Protein AF-A0A963YX54-F1 (afdb_monomer_lite)

pLDDT: mean 78.46, std 19.0, range [38.44, 97.06]

Foldseek 3Di:
DPVVVVVVVVVVVVVVVVVVVVVVVVVVVVVVVVVVVVVVCCVVVVLVLLVVLLPDVVSVVVVVVVLVPPPDPVVCVVVPPDHSVVCVVVCRPVNVVVVVVVVVVVVVVPPPPCDDDDDDDDDDDDDDDDD

Secondary structure (DSSP, 8-state):
-HHHHHHHHHHHHHHHHHHHHHHHHHHHHHHHHHHHHHHHHHHHHHHHHHHHHHH-HHHHHHHHHHHTT---HHHHGGGTT--HHHHHHTT-TTHHHHHHHHHHHHHHTTSSS------------------

Organism: NCBI:txid2802396

Radius of gyration: 35.11 Å; chains: 1; bounding box: 122×52×68 Å

Sequence (131 aa):
MSKVTAERLAKLQEKADQTIARLQAAKARMAETERKLDTRRKIIAGGLLFDAAAKDKQWAHHLAVLLTRIDRPNDKEPFKDWTIDKYKAEGGKLGDRRKAKLAAADDDAAEDEQDGLTPEEDGPTAVSAAD

Structure (mmCIF, N/CA/C/O backbone):
data_AF-A0A963YX54-F1
#
_entry.id   AF-A0A963YX54-F1
#
loop_
_atom_site.group_PDB
_atom_site.id
_atom_site.type_symbol
_atom_site.label_atom_id
_atom_site.label_alt_id
_atom_site.label_comp_id
_atom_site.label_asym_id
_atom_site.label_ent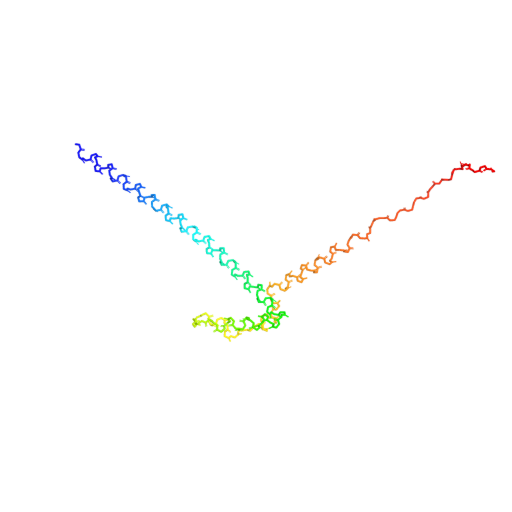ity_id
_atom_site.label_seq_id
_atom_site.pdbx_PDB_ins_code
_atom_site.Cartn_x
_atom_site.Cartn_y
_atom_site.Cartn_z
_atom_site.occupancy
_atom_site.B_iso_or_equiv
_atom_site.auth_seq_id
_atom_site.auth_comp_id
_atom_site.auth_asym_id
_atom_site.auth_atom_id
_atom_site.pdbx_PDB_model_num
ATOM 1 N N . MET A 1 1 ? -40.403 -0.159 46.053 1.00 54.41 1 MET A N 1
ATOM 2 C CA . MET A 1 1 ? -38.987 -0.577 45.918 1.00 54.41 1 MET A CA 1
ATOM 3 C C . MET A 1 1 ? -38.590 -1.021 44.498 1.00 54.41 1 MET A C 1
ATOM 5 O O . MET A 1 1 ? -37.411 -0.955 44.194 1.00 54.41 1 MET A O 1
ATOM 9 N N . SER A 1 2 ? -39.514 -1.414 43.605 1.00 61.91 2 SER A N 1
ATOM 10 C CA . SER A 1 2 ? -39.196 -2.013 42.287 1.00 61.91 2 SER A CA 1
ATOM 11 C C . SER A 1 2 ? -38.905 -1.045 41.121 1.00 61.91 2 SER A C 1
ATOM 13 O O . SER A 1 2 ? -38.263 -1.438 40.153 1.00 61.91 2 SER A O 1
ATOM 15 N N . LYS A 1 3 ? -39.356 0.217 41.174 1.00 63.84 3 LYS A N 1
ATOM 16 C CA . LYS A 1 3 ? -39.087 1.203 40.100 1.00 63.84 3 LYS A CA 1
ATOM 17 C C . LYS A 1 3 ? -37.647 1.730 40.135 1.00 63.84 3 LYS A C 1
ATOM 19 O O . LYS A 1 3 ? -36.999 1.845 39.104 1.00 63.84 3 LYS A O 1
ATOM 24 N N . VAL A 1 4 ? -37.114 1.941 41.340 1.00 69.31 4 VAL A N 1
ATOM 25 C CA . VAL A 1 4 ? -35.741 2.427 41.569 1.00 69.31 4 VAL A CA 1
ATOM 26 C C . VAL A 1 4 ? -34.693 1.415 41.086 1.00 69.31 4 VAL A C 1
ATOM 28 O O . VAL A 1 4 ? -33.635 1.800 40.593 1.00 69.31 4 VAL A O 1
ATOM 31 N N . THR A 1 5 ? -34.983 0.114 41.178 1.00 76.31 5 THR A N 1
ATOM 32 C CA . THR A 1 5 ? -34.109 -0.946 40.654 1.00 76.31 5 THR A CA 1
ATOM 33 C C . THR A 1 5 ? -34.128 -1.009 39.125 1.00 76.31 5 THR A C 1
ATOM 35 O O . THR A 1 5 ? -33.069 -1.181 38.526 1.00 76.31 5 THR A O 1
ATOM 38 N N . ALA A 1 6 ? -35.285 -0.797 38.488 1.00 82.44 6 ALA A N 1
ATOM 39 C CA . ALA A 1 6 ? -35.409 -0.759 37.028 1.00 82.44 6 ALA A CA 1
ATOM 40 C C . ALA A 1 6 ? -34.698 0.458 36.407 1.00 82.44 6 ALA A C 1
ATOM 42 O O . ALA A 1 6 ? -33.935 0.311 35.455 1.00 82.44 6 ALA A O 1
ATOM 43 N N . GLU A 1 7 ? -34.860 1.649 36.989 1.00 84.12 7 GLU A N 1
ATOM 44 C CA . GLU A 1 7 ? -34.160 2.860 36.532 1.00 84.12 7 GLU A CA 1
ATOM 45 C C . GLU A 1 7 ? -32.637 2.749 36.686 1.00 84.12 7 GLU A C 1
ATOM 47 O O . GLU A 1 7 ? -31.874 3.225 35.843 1.00 84.12 7 GLU A O 1
ATOM 52 N N . ARG A 1 8 ? -32.170 2.099 37.759 1.00 84.94 8 ARG A N 1
ATOM 53 C CA . ARG A 1 8 ? -30.740 1.852 37.971 1.00 84.94 8 ARG A CA 1
ATOM 54 C C . ARG A 1 8 ? -30.181 0.857 36.956 1.00 84.94 8 ARG A C 1
ATOM 56 O O . ARG A 1 8 ? -29.060 1.057 36.496 1.00 84.94 8 ARG A O 1
ATOM 63 N N . LEU A 1 9 ? -30.957 -0.163 36.584 1.00 85.31 9 LEU A N 1
ATOM 64 C CA . LEU A 1 9 ? -30.592 -1.114 35.534 1.00 85.31 9 LEU A CA 1
ATOM 65 C C . LEU A 1 9 ? -30.475 -0.418 34.170 1.00 85.31 9 LEU A C 1
ATOM 67 O O . LEU A 1 9 ? -29.452 -0.568 33.508 1.00 85.31 9 LEU A O 1
ATOM 71 N N . ALA A 1 10 ? -31.456 0.412 33.805 1.00 87.56 10 ALA A N 1
ATOM 72 C CA . ALA A 1 10 ? -31.443 1.169 32.552 1.00 87.56 10 ALA A CA 1
ATOM 73 C C . ALA A 1 10 ? -30.224 2.105 32.459 1.00 87.56 10 ALA A C 1
ATOM 75 O O . ALA A 1 10 ? -29.519 2.113 31.454 1.00 87.56 10 ALA A O 1
ATOM 76 N N . LYS A 1 11 ? -29.893 2.818 33.546 1.00 89.31 11 LYS A N 1
ATOM 77 C CA . LYS A 1 11 ? -28.682 3.660 33.611 1.00 89.31 11 LYS A CA 1
ATOM 78 C C . LYS A 1 11 ? -27.383 2.859 33.488 1.00 89.31 11 LYS A C 1
ATOM 80 O O . LYS A 1 11 ? -26.385 3.386 33.000 1.00 89.31 11 LYS A O 1
ATOM 85 N N . LEU A 1 12 ? -27.349 1.620 33.981 1.00 89.19 12 LEU A N 1
ATOM 86 C CA . LEU A 1 12 ? -26.183 0.744 33.831 1.00 89.19 12 LEU A CA 1
ATOM 87 C C . LEU A 1 12 ? -26.057 0.219 32.398 1.00 89.19 12 LEU A C 1
ATOM 89 O O . LEU A 1 12 ? -24.946 0.200 31.874 1.00 89.19 12 LEU A O 1
ATOM 93 N N . GLN A 1 13 ? -27.174 -0.141 31.763 1.00 89.69 13 GLN A N 1
ATOM 94 C CA . GLN A 1 13 ? -27.214 -0.542 30.353 1.00 89.69 13 GLN A CA 1
ATOM 95 C C . GLN A 1 13 ? -26.750 0.596 29.443 1.00 89.69 13 GLN A C 1
ATOM 97 O O . GLN A 1 13 ? -25.822 0.408 28.665 1.00 89.69 13 GLN A O 1
ATOM 102 N N . GLU A 1 14 ? -27.272 1.808 29.637 1.00 91.75 14 GLU A N 1
ATOM 103 C CA . GLU A 1 14 ? -26.867 2.977 28.851 1.00 91.75 14 GLU A CA 1
ATOM 104 C C . GLU A 1 14 ? -25.354 3.247 28.959 1.00 91.75 14 GLU A C 1
ATOM 106 O O . GLU A 1 14 ? -24.671 3.497 27.964 1.00 91.75 14 GLU A O 1
ATOM 111 N N . LYS A 1 15 ? -24.786 3.138 30.166 1.00 91.12 15 LYS A N 1
ATOM 112 C CA . LYS A 1 15 ? -23.335 3.279 30.375 1.00 91.12 15 LYS A CA 1
ATOM 113 C C . LYS A 1 15 ? -22.532 2.168 29.697 1.00 91.12 15 LYS A C 1
ATOM 115 O O . LYS A 1 15 ? -21.429 2.436 29.209 1.00 91.12 15 LYS A O 1
ATOM 120 N N . ALA A 1 16 ? -23.049 0.942 29.683 1.00 90.81 16 ALA A N 1
ATOM 121 C CA . ALA A 1 16 ? -22.419 -0.175 28.989 1.00 90.81 16 ALA A CA 1
ATOM 122 C C . ALA A 1 16 ? -22.401 0.074 27.475 1.00 90.81 16 ALA A C 1
ATOM 124 O O . ALA A 1 16 ? -21.329 0.013 26.871 1.00 90.81 16 ALA A O 1
ATOM 125 N N . ASP A 1 17 ? -23.531 0.478 26.896 1.00 93.12 17 ASP A N 1
ATOM 126 C CA . ASP A 1 17 ? -23.660 0.780 25.468 1.00 93.12 17 ASP A CA 1
ATOM 127 C C . ASP A 1 17 ? -22.736 1.929 25.049 1.00 93.12 17 ASP A C 1
ATOM 129 O O . ASP A 1 17 ? -22.001 1.823 24.065 1.00 93.12 17 ASP A O 1
ATOM 133 N N . GLN A 1 18 ? -22.669 2.998 25.850 1.00 94.06 18 GLN A N 1
ATOM 134 C CA . GLN A 1 18 ? -21.727 4.099 25.625 1.00 94.06 18 GLN A CA 1
ATOM 135 C C . GLN A 1 18 ? -20.266 3.631 25.671 1.00 94.06 18 GLN A C 1
ATOM 137 O O . GLN A 1 18 ? -19.434 4.085 24.881 1.00 94.06 18 GLN A O 1
ATOM 142 N N . THR A 1 19 ? -19.926 2.729 26.592 1.00 93.00 19 THR A N 1
ATOM 143 C CA . THR A 1 19 ? -18.560 2.198 26.718 1.00 93.00 19 THR A CA 1
ATOM 144 C C . THR A 1 19 ? -18.205 1.306 25.530 1.00 93.00 19 THR A C 1
ATOM 146 O O . THR A 1 19 ? -17.110 1.430 24.976 1.00 93.00 19 THR A O 1
ATOM 149 N N . ILE A 1 20 ? -19.141 0.467 25.081 1.00 93.62 20 ILE A N 1
ATOM 150 C CA . ILE A 1 20 ? -18.986 -0.371 23.888 1.00 93.62 20 ILE A CA 1
ATOM 151 C C . ILE A 1 20 ? -18.812 0.507 22.645 1.00 93.62 20 ILE A C 1
ATOM 153 O O . ILE A 1 20 ? -17.886 0.274 21.867 1.00 93.62 20 ILE A O 1
ATOM 157 N N . ALA A 1 21 ? -19.623 1.555 22.491 1.00 93.38 21 ALA A N 1
ATOM 158 C CA . ALA A 1 21 ? -19.508 2.497 21.380 1.00 93.38 21 ALA A CA 1
ATOM 159 C C . ALA A 1 21 ? -18.137 3.199 21.364 1.00 93.38 21 ALA A C 1
ATOM 161 O O . ALA A 1 21 ? -17.491 3.297 20.318 1.00 93.38 21 ALA A O 1
ATOM 162 N N . ARG A 1 22 ? -17.631 3.625 22.532 1.00 93.50 22 ARG A N 1
ATOM 163 C CA . ARG A 1 22 ? -16.278 4.202 22.661 1.00 93.50 22 ARG A CA 1
ATOM 164 C C . ARG A 1 22 ? -15.188 3.199 22.285 1.00 93.50 22 ARG A C 1
ATOM 166 O O . ARG A 1 22 ? -14.244 3.562 21.583 1.00 93.50 22 ARG A O 1
ATOM 173 N N . LEU A 1 23 ? -15.323 1.943 22.708 1.00 93.94 23 LEU A N 1
ATOM 174 C CA . LEU A 1 23 ? -14.386 0.872 22.370 1.00 93.94 23 LEU A CA 1
ATOM 175 C C . LEU A 1 23 ? -14.387 0.581 20.864 1.00 93.94 23 LEU A C 1
ATOM 177 O O . LEU A 1 23 ? -13.319 0.447 20.266 1.00 93.94 23 LEU A O 1
ATOM 181 N N . GLN A 1 24 ? -15.559 0.528 20.233 1.00 93.75 24 GLN A N 1
ATOM 182 C CA . GLN A 1 24 ? -15.680 0.364 18.783 1.00 93.75 24 GLN A CA 1
ATOM 183 C C . GLN A 1 24 ? -15.040 1.536 18.029 1.00 93.75 24 GLN A C 1
ATOM 185 O O . GLN A 1 24 ? -14.271 1.307 17.096 1.00 93.75 24 GLN A O 1
ATOM 190 N N . ALA A 1 25 ? -15.266 2.776 18.474 1.00 93.25 25 ALA A N 1
ATOM 191 C CA . ALA A 1 25 ? -14.635 3.956 17.887 1.00 93.25 25 ALA A CA 1
ATOM 192 C C . ALA A 1 25 ? -13.101 3.925 18.016 1.00 93.25 25 ALA A C 1
ATOM 194 O O . ALA A 1 25 ? -12.393 4.250 17.061 1.00 93.25 25 ALA A O 1
ATOM 195 N N . ALA A 1 26 ? -12.571 3.495 19.165 1.00 92.81 26 ALA A N 1
ATOM 196 C CA . ALA A 1 26 ? -11.131 3.328 19.360 1.00 92.81 26 ALA A CA 1
ATOM 197 C C . ALA A 1 26 ? -10.548 2.246 18.432 1.00 92.81 26 ALA A C 1
ATOM 199 O O . ALA A 1 26 ? -9.544 2.492 17.763 1.00 92.81 26 ALA A O 1
ATOM 200 N N . LYS A 1 27 ? -11.214 1.089 18.313 1.00 93.62 27 LYS A N 1
ATOM 201 C CA . LYS A 1 27 ? -10.812 0.017 17.384 1.00 93.62 27 LYS A CA 1
ATOM 202 C C . LYS A 1 27 ? -10.823 0.479 15.928 1.00 93.62 27 LYS A C 1
ATOM 204 O O . LYS A 1 27 ? -9.873 0.207 15.198 1.00 93.62 27 LYS A O 1
ATOM 209 N N . ALA A 1 28 ? -11.859 1.209 15.516 1.00 92.81 28 ALA A N 1
ATOM 210 C CA . ALA A 1 28 ? -11.956 1.749 14.163 1.00 92.81 28 ALA A CA 1
ATOM 211 C C . ALA A 1 28 ? -10.801 2.713 13.854 1.00 92.81 28 ALA A C 1
ATOM 213 O O . ALA A 1 28 ? -10.202 2.632 12.784 1.00 92.81 28 ALA A O 1
ATOM 214 N N . ARG A 1 29 ? -10.428 3.574 14.811 1.00 93.38 29 ARG A N 1
ATOM 215 C CA . ARG A 1 29 ? -9.269 4.470 14.669 1.00 93.38 29 ARG A CA 1
ATOM 216 C C . ARG A 1 29 ? -7.963 3.696 14.515 1.00 93.38 29 ARG A C 1
ATOM 218 O O . ARG A 1 29 ? -7.176 4.039 13.640 1.00 93.38 29 ARG A O 1
ATOM 225 N N . MET A 1 30 ? -7.748 2.650 15.315 1.00 94.12 30 MET A N 1
ATOM 226 C CA . MET A 1 30 ? -6.552 1.807 15.194 1.00 94.12 30 MET A CA 1
ATOM 227 C C . MET A 1 30 ? -6.477 1.130 13.821 1.00 94.12 30 MET A C 1
ATOM 229 O O . MET A 1 30 ? -5.457 1.242 13.140 1.00 94.12 30 MET A O 1
ATOM 233 N N . ALA A 1 31 ? -7.573 0.516 13.372 1.00 93.56 31 ALA A N 1
ATOM 234 C CA . ALA A 1 31 ? -7.635 -0.111 12.054 1.00 93.56 31 ALA A CA 1
ATOM 235 C C . ALA A 1 31 ? -7.368 0.899 10.924 1.00 93.56 31 ALA A C 1
ATOM 237 O O . ALA A 1 31 ? -6.648 0.598 9.974 1.00 93.56 31 ALA A O 1
ATOM 238 N N . GLU A 1 32 ? -7.892 2.120 11.040 1.00 94.31 32 GLU A N 1
ATOM 239 C C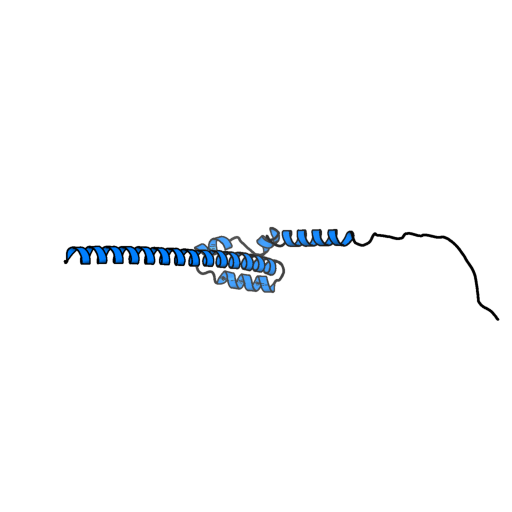A . GLU A 1 32 ? -7.642 3.185 10.069 1.00 94.31 32 GLU A CA 1
ATOM 240 C C . GLU A 1 32 ? -6.168 3.613 10.049 1.00 94.31 32 GLU A C 1
ATOM 242 O O . GLU A 1 32 ? -5.572 3.765 8.981 1.00 94.31 32 GLU A O 1
ATOM 247 N N . THR A 1 33 ? -5.538 3.768 11.218 1.00 94.06 33 THR A N 1
ATOM 248 C CA . THR A 1 33 ? -4.104 4.088 11.287 1.00 94.06 33 THR A CA 1
ATOM 249 C C . THR A 1 33 ? -3.239 2.986 10.683 1.00 94.06 33 THR A C 1
ATOM 251 O O . THR A 1 33 ? -2.287 3.279 9.960 1.00 94.06 33 THR A O 1
ATOM 254 N N . GLU A 1 34 ? -3.597 1.724 10.909 1.00 93.75 34 GLU A N 1
ATOM 255 C CA . GLU A 1 34 ? -2.876 0.583 10.358 1.00 93.75 34 GLU A CA 1
ATOM 256 C C . GLU A 1 34 ? -3.013 0.517 8.834 1.00 93.75 34 GLU A C 1
ATOM 258 O O . GLU A 1 34 ? -2.006 0.384 8.140 1.00 93.75 34 GLU A O 1
ATOM 263 N N . ARG A 1 35 ? -4.222 0.732 8.297 1.00 94.94 35 ARG A N 1
ATOM 264 C CA . ARG A 1 35 ? -4.464 0.826 6.847 1.00 94.94 35 ARG A CA 1
ATOM 265 C C . ARG A 1 35 ? -3.659 1.947 6.198 1.00 94.94 35 ARG A C 1
ATOM 267 O O . ARG A 1 35 ? -3.093 1.746 5.123 1.00 94.94 35 ARG A O 1
ATOM 274 N N . LYS A 1 36 ? -3.559 3.113 6.846 1.00 96.38 36 LYS A N 1
ATOM 275 C CA . LYS A 1 36 ? -2.732 4.233 6.360 1.00 96.38 36 LYS A CA 1
ATOM 276 C C . LYS A 1 36 ? -1.252 3.862 6.310 1.00 96.38 36 LYS A C 1
ATOM 278 O O . LYS A 1 36 ? -0.583 4.139 5.313 1.00 96.38 36 LYS A O 1
ATOM 283 N N . LEU A 1 37 ? -0.738 3.225 7.363 1.00 95.12 37 LEU A N 1
ATOM 284 C CA . LEU A 1 37 ? 0.657 2.786 7.413 1.00 95.12 37 LEU A CA 1
ATOM 285 C C . LEU A 1 37 ? 0.948 1.697 6.378 1.00 95.12 37 LEU A C 1
ATOM 287 O O . LEU A 1 37 ? 1.950 1.786 5.673 1.00 95.12 37 LEU A O 1
ATOM 291 N N . ASP A 1 38 ? 0.071 0.707 6.253 1.00 96.31 38 ASP A N 1
ATOM 292 C CA . ASP A 1 38 ? 0.172 -0.355 5.254 1.00 96.31 38 ASP A CA 1
ATOM 293 C C . ASP A 1 38 ? 0.152 0.204 3.823 1.00 96.31 38 ASP A C 1
ATOM 295 O O . ASP A 1 38 ? 1.044 -0.090 3.026 1.00 96.31 38 ASP A O 1
ATOM 299 N N . THR A 1 39 ? -0.777 1.116 3.529 1.00 97.00 39 THR A N 1
ATOM 300 C CA . THR A 1 39 ? -0.835 1.819 2.238 1.00 97.00 39 THR A CA 1
ATOM 301 C C . THR A 1 39 ? 0.475 2.555 1.956 1.00 97.00 39 THR A C 1
ATOM 303 O O . THR A 1 39 ? 1.040 2.430 0.869 1.00 97.00 39 THR A O 1
ATOM 306 N N . ARG A 1 40 ? 1.023 3.270 2.949 1.00 95.25 40 ARG A N 1
ATOM 307 C CA . ARG A 1 40 ? 2.305 3.973 2.804 1.00 95.25 40 ARG A CA 1
ATOM 308 C C . ARG A 1 40 ? 3.464 3.008 2.538 1.00 95.25 40 ARG A C 1
ATOM 310 O O . ARG A 1 40 ? 4.281 3.289 1.663 1.00 95.25 40 ARG A O 1
ATOM 317 N N . ARG A 1 41 ? 3.530 1.875 3.245 1.00 97.06 41 ARG A N 1
ATOM 318 C CA . ARG A 1 41 ? 4.554 0.834 3.029 1.00 97.06 41 ARG A CA 1
ATOM 319 C C . ARG A 1 41 ? 4.475 0.275 1.612 1.00 97.06 41 ARG A C 1
ATOM 321 O O . ARG A 1 41 ? 5.501 0.206 0.944 1.00 97.06 41 ARG A O 1
ATOM 328 N N . LYS A 1 42 ? 3.269 -0.041 1.135 1.00 95.56 42 LYS A N 1
ATOM 329 C CA . LYS A 1 42 ? 3.029 -0.556 -0.222 1.00 95.56 42 LYS A CA 1
ATOM 330 C C . LYS A 1 42 ? 3.437 0.444 -1.300 1.00 95.56 42 LYS A C 1
ATOM 332 O O . LYS A 1 42 ? 4.131 0.064 -2.236 1.00 95.56 42 LYS A O 1
ATOM 337 N N . ILE A 1 43 ? 3.078 1.720 -1.144 1.00 93.69 43 ILE A N 1
ATOM 338 C CA . ILE A 1 43 ? 3.453 2.775 -2.099 1.00 93.69 43 ILE A CA 1
ATOM 339 C C . ILE A 1 43 ? 4.975 2.946 -2.159 1.00 93.69 43 ILE A C 1
ATOM 341 O O . ILE A 1 43 ? 5.544 2.994 -3.249 1.00 93.69 43 ILE A O 1
ATOM 345 N N . ILE A 1 44 ? 5.644 3.022 -1.002 1.00 91.56 44 ILE A N 1
ATOM 346 C CA . ILE A 1 44 ? 7.101 3.204 -0.945 1.00 91.56 44 ILE A CA 1
ATOM 347 C C . ILE A 1 44 ? 7.817 1.981 -1.524 1.00 91.56 44 ILE A C 1
ATOM 349 O O . ILE A 1 44 ? 8.669 2.134 -2.398 1.00 91.56 44 ILE A O 1
ATOM 353 N N . ALA A 1 45 ? 7.457 0.777 -1.073 1.00 94.19 45 ALA A N 1
ATOM 354 C CA . ALA A 1 45 ? 8.070 -0.461 -1.543 1.00 94.19 45 ALA A CA 1
ATOM 355 C C . ALA A 1 45 ? 7.838 -0.677 -3.046 1.00 94.19 45 ALA A C 1
ATOM 357 O O . ALA A 1 45 ? 8.777 -1.022 -3.757 1.00 94.19 45 ALA A O 1
ATOM 358 N N . GLY A 1 46 ? 6.628 -0.410 -3.548 1.00 93.06 46 GLY A N 1
ATOM 359 C CA . GLY A 1 46 ? 6.312 -0.506 -4.975 1.00 93.06 46 GLY A CA 1
ATOM 360 C C . GLY A 1 46 ? 7.105 0.488 -5.826 1.00 93.06 46 GLY A C 1
ATOM 361 O O . GLY A 1 46 ? 7.675 0.107 -6.844 1.00 93.06 46 GLY A O 1
ATOM 362 N N . GLY A 1 47 ? 7.224 1.743 -5.381 1.00 91.00 47 GLY A N 1
ATOM 363 C CA . GLY A 1 47 ? 8.043 2.742 -6.073 1.00 91.00 47 GLY A CA 1
ATOM 364 C C . GLY A 1 47 ? 9.527 2.361 -6.132 1.00 91.00 47 GLY A C 1
ATOM 365 O O . GLY A 1 47 ? 10.161 2.520 -7.174 1.00 91.00 47 GLY A O 1
ATOM 366 N N . LEU A 1 48 ? 10.069 1.813 -5.039 1.00 92.12 48 LEU A N 1
ATOM 367 C CA . LEU A 1 48 ? 11.444 1.303 -4.998 1.00 92.12 48 LEU A CA 1
ATOM 368 C C . LEU A 1 48 ? 11.633 0.075 -5.895 1.00 92.12 48 LEU A C 1
ATOM 370 O O . LEU A 1 48 ? 12.650 -0.025 -6.576 1.00 92.12 48 LEU A O 1
ATOM 374 N N . LEU A 1 49 ? 10.651 -0.828 -5.937 1.00 93.56 49 LEU A N 1
ATOM 375 C CA . LEU A 1 49 ? 10.675 -1.994 -6.816 1.00 93.56 49 LEU A CA 1
ATOM 376 C C . LEU A 1 49 ? 10.705 -1.583 -8.293 1.00 93.56 49 LEU A C 1
ATOM 378 O O . LEU A 1 49 ? 11.496 -2.131 -9.057 1.00 93.56 49 LEU A O 1
ATOM 382 N N . PHE A 1 50 ? 9.896 -0.599 -8.695 1.00 91.88 50 PHE A N 1
ATOM 383 C CA . PHE A 1 50 ? 9.919 -0.086 -10.068 1.00 91.88 50 PHE A CA 1
ATOM 384 C C . PHE A 1 50 ? 11.245 0.603 -10.407 1.00 91.88 50 PHE A C 1
ATOM 386 O O . PHE A 1 50 ? 11.772 0.407 -11.498 1.00 91.88 50 PHE A O 1
ATOM 393 N N . ASP A 1 51 ? 11.829 1.357 -9.473 1.00 90.00 51 ASP A N 1
ATOM 394 C CA . ASP A 1 51 ? 13.153 1.963 -9.667 1.00 90.00 51 ASP A CA 1
ATOM 395 C C . ASP A 1 51 ? 14.268 0.905 -9.811 1.00 90.00 51 ASP A C 1
ATOM 397 O O . ASP A 1 51 ? 15.169 1.068 -10.635 1.00 90.00 51 ASP A O 1
ATOM 401 N N . ALA A 1 52 ? 14.192 -0.204 -9.065 1.00 91.50 52 ALA A N 1
ATOM 402 C CA . ALA A 1 52 ? 15.116 -1.332 -9.210 1.00 91.50 52 ALA A CA 1
ATOM 403 C C . ALA A 1 52 ? 14.930 -2.054 -10.556 1.00 91.50 52 ALA A C 1
ATOM 405 O O . ALA A 1 52 ? 15.900 -2.276 -11.283 1.00 91.50 52 ALA A O 1
ATOM 406 N N . ALA A 1 53 ? 13.683 -2.349 -10.929 1.00 93.44 53 ALA A N 1
ATOM 407 C CA . ALA A 1 53 ? 13.344 -3.009 -12.188 1.00 93.44 53 ALA A CA 1
ATOM 408 C C . ALA A 1 53 ? 13.709 -2.174 -13.429 1.00 93.44 53 ALA A C 1
ATOM 410 O O . ALA A 1 53 ? 14.041 -2.736 -14.468 1.00 93.44 53 ALA A O 1
ATOM 411 N N . 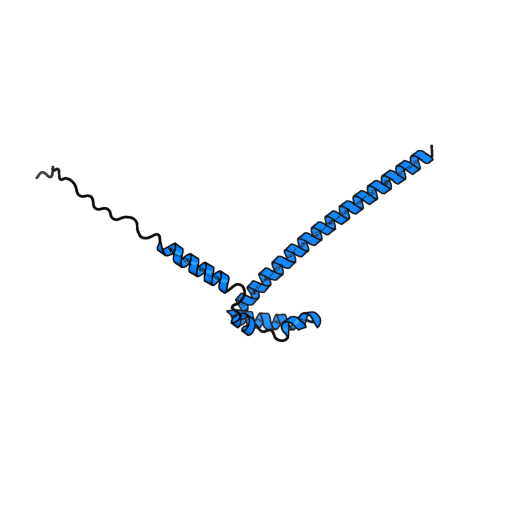ALA A 1 54 ? 13.714 -0.841 -13.336 1.00 90.62 54 ALA A N 1
ATOM 412 C CA . ALA A 1 54 ? 14.155 0.027 -14.431 1.00 90.62 54 ALA A CA 1
ATOM 413 C C . ALA A 1 54 ? 15.677 -0.038 -14.696 1.00 90.62 54 ALA A C 1
ATOM 415 O O . ALA A 1 54 ? 16.132 0.302 -15.797 1.00 90.62 54 ALA A O 1
ATOM 416 N N . LYS A 1 55 ? 16.467 -0.445 -13.692 1.00 90.19 55 LYS A N 1
ATOM 417 C CA . LYS A 1 55 ? 17.941 -0.454 -13.725 1.00 90.19 55 LYS A CA 1
ATOM 418 C C . LYS A 1 55 ? 18.517 -1.848 -13.960 1.00 90.19 55 LYS A C 1
ATOM 420 O O . LYS A 1 55 ? 19.538 -1.966 -14.633 1.00 90.19 55 LYS A O 1
ATOM 425 N N . ASP A 1 56 ? 17.866 -2.885 -13.440 1.00 92.12 56 ASP A N 1
ATOM 426 C CA . ASP A 1 56 ? 18.357 -4.262 -13.460 1.00 92.12 56 ASP A CA 1
ATOM 427 C C . ASP A 1 56 ? 17.353 -5.218 -14.127 1.00 92.12 56 ASP A C 1
ATOM 429 O O . ASP A 1 56 ? 16.175 -5.297 -13.765 1.00 92.12 56 ASP A O 1
ATOM 433 N N . LYS A 1 57 ? 17.855 -5.995 -15.094 1.00 91.88 57 LYS A N 1
ATOM 434 C CA . LYS A 1 57 ? 17.085 -6.983 -15.859 1.00 91.88 57 LYS A CA 1
ATOM 435 C C . LYS A 1 57 ? 16.531 -8.118 -14.992 1.00 91.88 57 LYS A C 1
ATOM 437 O O . LYS A 1 57 ? 15.453 -8.621 -15.302 1.00 91.88 57 LYS A O 1
ATOM 442 N N . GLN A 1 58 ? 17.225 -8.525 -13.926 1.00 94.62 58 GLN A N 1
ATOM 443 C CA . GLN A 1 58 ? 16.740 -9.563 -13.006 1.00 94.62 58 GLN A CA 1
ATOM 444 C C . GLN A 1 58 ? 15.501 -9.074 -12.249 1.00 94.62 58 GLN A C 1
ATOM 446 O O . GLN A 1 58 ? 14.479 -9.760 -12.199 1.00 94.62 58 GLN A O 1
ATOM 451 N N . TRP A 1 59 ? 15.545 -7.839 -11.746 1.00 95.00 59 TRP A N 1
ATOM 452 C CA . TRP A 1 59 ? 14.397 -7.205 -11.098 1.00 95.00 59 TRP A CA 1
ATOM 453 C C . TRP A 1 59 ? 13.227 -6.998 -12.063 1.00 95.00 59 TRP A C 1
ATOM 455 O O . TRP A 1 59 ? 12.082 -7.260 -11.691 1.00 95.00 59 TRP A O 1
ATOM 465 N N . ALA A 1 60 ? 13.497 -6.607 -13.313 1.00 93.62 60 ALA A N 1
ATOM 466 C CA . ALA A 1 60 ? 12.473 -6.519 -14.354 1.00 93.62 60 ALA A CA 1
ATOM 467 C C . ALA A 1 60 ? 11.802 -7.874 -14.630 1.00 93.62 60 ALA A C 1
ATOM 469 O O . ALA A 1 60 ? 10.575 -7.948 -14.729 1.00 93.62 60 ALA A O 1
ATOM 470 N N . HIS A 1 61 ? 12.585 -8.954 -14.701 1.00 94.69 61 HIS A N 1
ATOM 471 C CA . HIS A 1 61 ? 12.059 -10.304 -14.892 1.00 94.69 61 HIS A CA 1
ATOM 472 C C . HIS A 1 61 ? 11.160 -10.735 -13.726 1.00 94.69 61 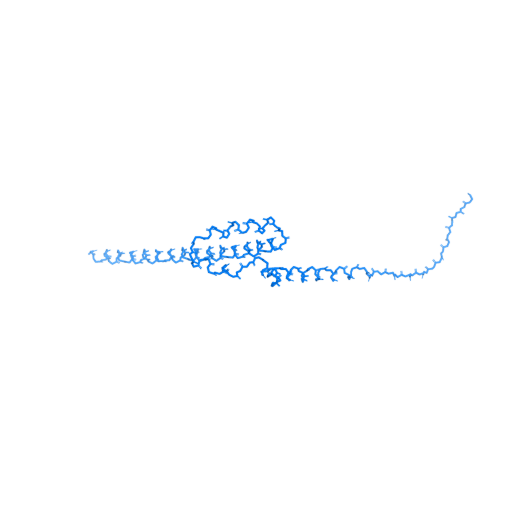HIS A C 1
ATOM 474 O O . HIS A 1 61 ? 10.029 -11.173 -13.945 1.00 94.69 61 HIS A O 1
ATOM 480 N N . HIS A 1 62 ? 11.613 -10.557 -12.482 1.00 95.25 62 HIS A N 1
ATOM 481 C CA . HIS A 1 62 ? 10.798 -10.871 -11.307 1.00 95.25 62 HIS A CA 1
ATOM 482 C C . HIS A 1 62 ? 9.504 -10.056 -11.263 1.00 95.25 62 HIS A C 1
ATOM 484 O O . HIS A 1 62 ? 8.445 -10.610 -10.970 1.00 95.25 62 HIS A O 1
ATOM 490 N N . LEU A 1 63 ? 9.564 -8.766 -11.599 1.00 94.44 63 LEU A N 1
ATOM 491 C CA . LEU A 1 63 ? 8.377 -7.922 -11.673 1.00 94.44 63 LEU A CA 1
ATOM 492 C C . LEU A 1 63 ? 7.383 -8.434 -12.725 1.00 94.44 63 LEU A C 1
ATOM 494 O O . LEU A 1 63 ? 6.195 -8.533 -12.427 1.00 94.44 63 LEU A O 1
ATOM 498 N N . ALA A 1 64 ? 7.855 -8.818 -13.913 1.00 92.62 64 ALA A N 1
ATOM 499 C CA . ALA A 1 64 ? 6.997 -9.387 -14.951 1.00 92.62 64 ALA A CA 1
ATOM 500 C C . ALA A 1 64 ? 6.278 -10.657 -14.460 1.00 92.62 64 ALA A C 1
ATOM 502 O O . ALA A 1 64 ? 5.071 -10.788 -14.647 1.00 92.62 64 ALA A O 1
ATOM 503 N N . VAL A 1 65 ? 6.984 -11.548 -13.752 1.00 94.50 65 VAL A N 1
ATOM 504 C CA . VAL A 1 65 ? 6.396 -12.756 -13.143 1.00 94.50 65 VAL A CA 1
ATOM 505 C C . VAL A 1 65 ? 5.389 -12.422 -12.036 1.00 94.50 65 VAL A C 1
ATOM 507 O O . VAL A 1 65 ? 4.431 -13.162 -11.836 1.00 94.50 65 VAL A O 1
ATOM 510 N N . LEU A 1 66 ? 5.577 -11.333 -11.290 1.00 93.19 66 LEU A N 1
ATOM 511 C CA . LEU A 1 66 ? 4.603 -10.909 -10.280 1.00 93.19 66 LEU A CA 1
ATOM 512 C C . LEU A 1 66 ? 3.325 -10.355 -10.918 1.00 93.19 66 LEU A C 1
ATOM 514 O O . LEU A 1 66 ? 2.234 -10.653 -10.434 1.00 93.19 66 LEU A O 1
ATOM 518 N N . LEU A 1 67 ? 3.440 -9.599 -12.012 1.00 92.06 67 LEU A N 1
ATOM 519 C CA . LEU A 1 67 ? 2.287 -9.024 -12.711 1.00 92.06 67 LEU A CA 1
ATOM 520 C C . LEU A 1 67 ? 1.371 -10.093 -13.325 1.00 92.06 67 LEU A C 1
ATOM 522 O O . LEU A 1 67 ? 0.161 -9.885 -13.386 1.00 92.06 67 LEU A O 1
ATOM 526 N N . THR A 1 68 ? 1.899 -11.261 -13.710 1.00 92.62 68 THR A N 1
ATOM 527 C CA . THR A 1 68 ? 1.060 -12.368 -14.211 1.00 92.62 68 THR A CA 1
ATOM 528 C C . THR A 1 68 ? 0.162 -12.989 -13.139 1.00 92.62 68 THR A C 1
ATOM 530 O O . THR A 1 68 ? -0.806 -13.658 -13.489 1.00 92.62 68 THR A O 1
ATOM 533 N N . ARG A 1 69 ? 0.440 -12.753 -11.848 1.00 94.38 69 ARG A N 1
ATOM 534 C CA . ARG A 1 69 ? -0.348 -13.269 -10.711 1.00 94.38 69 ARG A CA 1
ATOM 535 C C . ARG A 1 69 ? -1.546 -12.394 -10.349 1.00 94.38 69 ARG A C 1
ATOM 537 O O . ARG A 1 69 ? -2.277 -12.714 -9.417 1.00 94.38 69 ARG A O 1
ATOM 544 N N . ILE A 1 70 ? -1.723 -11.255 -11.013 1.00 92.25 70 ILE A N 1
ATOM 545 C CA . ILE A 1 70 ? -2.903 -10.419 -10.805 1.00 92.25 70 ILE A CA 1
ATOM 546 C C . ILE A 1 70 ? -4.078 -11.161 -11.433 1.00 92.25 70 ILE A C 1
ATOM 548 O O . ILE A 1 70 ? -4.153 -11.259 -12.651 1.00 92.25 70 ILE A O 1
ATOM 552 N N . ASP A 1 71 ? -4.996 -11.687 -10.628 1.00 92.12 71 ASP A N 1
ATOM 553 C CA . ASP A 1 71 ? -6.131 -12.456 -11.156 1.00 92.12 71 ASP A CA 1
ATOM 554 C C . ASP A 1 71 ? -7.318 -11.562 -11.518 1.00 92.12 71 ASP A C 1
ATOM 556 O O . ASP A 1 71 ? -8.002 -11.772 -12.526 1.00 92.12 71 ASP A O 1
ATOM 560 N N . ARG A 1 72 ? -7.555 -10.528 -10.708 1.00 94.06 72 ARG A N 1
ATOM 561 C CA . ARG A 1 72 ? -8.761 -9.706 -10.780 1.00 94.06 72 ARG A CA 1
ATOM 562 C C . ARG A 1 72 ? -8.741 -8.800 -12.022 1.00 94.06 72 ARG A C 1
ATOM 564 O O . ARG A 1 72 ? -7.805 -8.017 -12.166 1.00 94.06 72 ARG A O 1
ATOM 571 N N . PRO A 1 73 ? -9.779 -8.821 -12.885 1.00 89.06 73 PRO A N 1
ATOM 572 C CA . PRO A 1 73 ? -9.795 -8.032 -14.123 1.00 89.06 73 PRO A CA 1
ATOM 573 C C . PRO A 1 73 ? -9.601 -6.527 -13.902 1.00 89.06 73 PRO A C 1
ATOM 575 O O . PRO A 1 73 ? -8.786 -5.912 -14.578 1.00 89.06 73 PRO A O 1
ATOM 578 N N . ASN A 1 74 ? -10.274 -5.962 -12.896 1.00 92.31 74 ASN A N 1
ATOM 579 C CA . ASN A 1 74 ? -10.159 -4.547 -12.530 1.00 92.31 74 ASN A CA 1
ATOM 580 C C . ASN A 1 74 ? -8.731 -4.149 -12.122 1.00 92.31 74 ASN A C 1
ATOM 582 O O . ASN A 1 74 ? -8.309 -3.021 -12.343 1.00 92.31 74 ASN A O 1
ATOM 586 N N . ASP A 1 75 ? -7.976 -5.081 -11.541 1.00 91.44 75 ASP A N 1
ATOM 587 C CA . ASP A 1 75 ? -6.611 -4.814 -11.092 1.00 91.44 75 ASP A CA 1
ATOM 588 C C . ASP A 1 75 ? -5.607 -4.974 -12.248 1.00 91.44 75 ASP A C 1
ATOM 590 O O . ASP A 1 75 ? -4.484 -4.495 -12.136 1.00 91.44 75 ASP A O 1
ATOM 594 N N . LYS A 1 76 ? -6.004 -5.600 -13.370 1.00 90.94 76 LYS A N 1
ATOM 595 C CA . LYS A 1 76 ? -5.209 -5.692 -14.609 1.00 90.94 76 LYS A CA 1
ATOM 596 C C . LYS A 1 76 ? -5.313 -4.438 -15.473 1.00 90.94 76 LYS A C 1
ATOM 598 O O . LYS A 1 76 ? -4.365 -4.140 -16.194 1.00 90.94 76 LYS A O 1
ATOM 603 N N . GLU A 1 77 ? -6.437 -3.717 -15.427 1.00 91.69 77 GLU A N 1
ATOM 604 C CA . GLU A 1 77 ? -6.677 -2.549 -16.291 1.00 91.69 77 GLU A CA 1
ATOM 605 C C . GLU A 1 77 ? -5.559 -1.497 -16.236 1.00 91.69 77 GLU A C 1
ATOM 607 O O . GLU A 1 77 ? -5.092 -1.099 -17.306 1.00 91.69 77 GLU A O 1
ATOM 612 N N . PRO A 1 78 ? -5.037 -1.102 -15.053 1.00 91.00 78 PRO A N 1
ATOM 613 C CA . PRO A 1 78 ? -3.952 -0.124 -14.977 1.00 91.00 78 PRO A CA 1
ATOM 614 C C . PRO A 1 78 ? -2.649 -0.588 -15.645 1.00 91.00 78 PRO A C 1
ATOM 616 O O . PRO A 1 78 ? -1.795 0.242 -15.952 1.00 91.00 78 PRO A O 1
ATOM 619 N N . PHE A 1 79 ? -2.484 -1.898 -15.858 1.00 90.12 79 PHE A N 1
ATOM 620 C CA . PHE A 1 79 ? -1.266 -2.502 -16.396 1.00 90.12 79 PHE A CA 1
ATOM 621 C C . PHE A 1 79 ? -1.344 -2.847 -17.889 1.00 90.12 79 PHE A C 1
ATOM 623 O O . PHE A 1 79 ? -0.343 -3.277 -18.453 1.00 90.12 79 PHE A O 1
ATOM 630 N N . LYS A 1 80 ? -2.497 -2.668 -18.549 1.00 86.81 80 LYS A N 1
ATOM 631 C CA . LYS A 1 80 ? -2.714 -3.130 -19.933 1.00 86.81 80 LYS A CA 1
ATOM 632 C C . LYS A 1 80 ? -1.763 -2.486 -20.953 1.00 86.81 80 LYS A C 1
ATOM 634 O O . LYS A 1 80 ? -1.177 -3.195 -21.760 1.00 86.81 80 LYS A O 1
ATOM 639 N N . ASP A 1 81 ? -1.578 -1.170 -20.867 1.00 87.69 81 ASP A N 1
ATOM 640 C CA . ASP A 1 81 ? -0.702 -0.382 -21.754 1.00 87.69 81 ASP A CA 1
ATOM 641 C C . ASP A 1 81 ? 0.495 0.207 -20.988 1.00 87.69 81 ASP A C 1
ATOM 643 O O . ASP A 1 81 ? 1.043 1.268 -21.321 1.00 87.69 81 ASP A O 1
ATOM 647 N N . TRP A 1 82 ? 0.864 -0.458 -19.894 1.00 89.75 82 TRP A N 1
ATOM 648 C CA . TRP A 1 82 ? 1.938 -0.035 -19.013 1.00 89.75 82 TRP A CA 1
ATOM 649 C C . TRP A 1 82 ? 3.071 -1.056 -19.032 1.00 89.75 82 TRP A C 1
ATOM 651 O O . TRP A 1 82 ? 2.858 -2.256 -18.879 1.00 89.75 82 TRP A O 1
ATOM 661 N N . THR A 1 83 ? 4.298 -0.566 -19.190 1.00 89.19 83 THR A N 1
ATOM 662 C CA . THR A 1 83 ? 5.512 -1.382 -19.158 1.00 89.19 83 THR A CA 1
ATOM 663 C C . THR A 1 83 ? 6.581 -0.703 -18.314 1.00 89.19 83 THR A C 1
ATOM 665 O O . THR A 1 83 ? 6.569 0.516 -18.116 1.00 89.19 83 THR A O 1
ATOM 668 N N . ILE A 1 84 ? 7.549 -1.491 -17.843 1.00 89.31 84 ILE A N 1
ATOM 669 C CA . ILE A 1 84 ? 8.694 -0.944 -17.110 1.00 89.31 84 ILE A CA 1
ATOM 670 C C . ILE A 1 84 ? 9.545 -0.015 -17.990 1.00 89.31 84 ILE A C 1
ATOM 672 O O . ILE A 1 84 ? 10.096 0.965 -17.495 1.00 89.31 84 ILE A O 1
ATOM 676 N N . ASP A 1 85 ? 9.585 -0.261 -19.302 1.00 87.81 85 ASP A N 1
ATOM 677 C CA . ASP A 1 85 ? 10.275 0.599 -20.266 1.00 87.81 85 ASP A CA 1
ATOM 678 C C . ASP A 1 85 ? 9.602 1.967 -20.382 1.00 87.81 85 ASP A C 1
ATOM 680 O O . ASP A 1 85 ? 10.287 2.988 -20.410 1.00 87.81 85 ASP A O 1
ATOM 684 N N . LYS A 1 86 ? 8.262 2.007 -20.365 1.00 87.06 86 LYS A N 1
ATOM 685 C CA . LYS A 1 86 ? 7.504 3.261 -20.314 1.00 87.06 86 LYS A CA 1
ATOM 686 C C . LYS A 1 86 ? 7.777 4.019 -19.013 1.00 87.06 86 LYS A C 1
ATOM 688 O O . LYS A 1 86 ? 8.081 5.205 -19.055 1.00 87.06 86 LYS A O 1
ATOM 693 N N . TYR A 1 87 ? 7.773 3.324 -17.874 1.00 86.06 87 TYR A N 1
ATOM 694 C CA . TYR A 1 87 ? 8.146 3.917 -16.582 1.00 86.06 87 TYR A CA 1
ATOM 695 C C . TYR A 1 87 ? 9.572 4.499 -16.588 1.00 86.06 87 TYR A C 1
ATOM 697 O O . TYR A 1 87 ? 9.809 5.575 -16.038 1.00 86.06 87 TYR A O 1
ATOM 705 N N . LYS A 1 88 ? 10.518 3.806 -17.232 1.00 84.81 88 LYS A N 1
ATOM 706 C CA . LYS A 1 88 ? 11.900 4.269 -17.403 1.00 84.81 88 LYS A CA 1
ATOM 707 C C . LYS A 1 88 ? 11.987 5.497 -18.316 1.00 84.81 88 LYS A C 1
ATOM 709 O O . LYS A 1 88 ? 12.730 6.422 -18.000 1.00 84.81 88 LYS A O 1
ATOM 714 N N . ALA A 1 89 ? 11.243 5.510 -19.422 1.00 84.38 89 ALA A N 1
ATOM 715 C CA .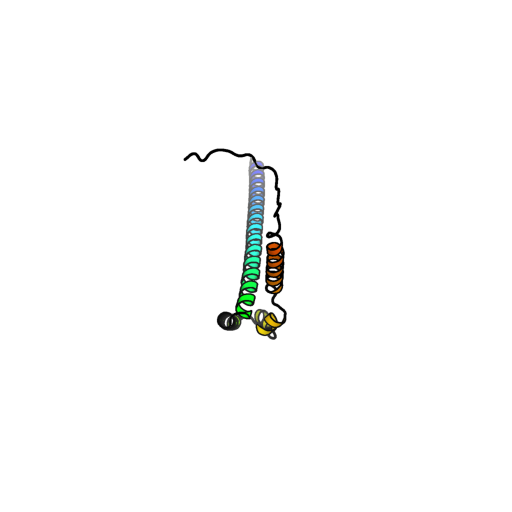 ALA A 1 89 ? 11.193 6.636 -20.356 1.00 84.38 89 ALA A CA 1
ATOM 716 C C . ALA A 1 89 ? 10.602 7.903 -19.714 1.00 84.38 89 ALA A C 1
ATOM 718 O O . ALA A 1 89 ? 11.045 9.007 -20.013 1.00 84.38 89 ALA A O 1
ATOM 719 N N . GLU A 1 90 ? 9.660 7.744 -18.783 1.00 80.44 90 GLU A N 1
ATOM 720 C CA . GLU A 1 90 ? 9.054 8.830 -17.999 1.00 80.44 90 GLU A CA 1
ATOM 721 C C . GLU A 1 90 ? 9.942 9.320 -16.830 1.00 80.44 90 GLU A C 1
ATOM 723 O O . GLU A 1 90 ? 9.486 10.079 -15.979 1.00 80.44 90 GLU A O 1
ATOM 728 N N . GLY A 1 91 ? 11.205 8.881 -16.753 1.00 68.56 91 GLY A N 1
ATOM 729 C CA . GLY A 1 91 ? 12.194 9.353 -15.773 1.00 68.56 91 GLY A CA 1
ATOM 730 C C . GLY A 1 91 ? 12.129 8.685 -14.397 1.00 68.56 91 GLY A C 1
ATOM 731 O O . GLY A 1 91 ? 13.085 8.781 -13.631 1.00 68.56 91 GLY A O 1
ATOM 732 N N . GLY A 1 92 ? 11.064 7.932 -14.098 1.00 64.88 92 GLY A N 1
ATOM 733 C CA . GLY A 1 92 ? 10.851 7.258 -12.815 1.00 64.88 92 GLY A CA 1
ATOM 734 C C . GLY A 1 92 ? 10.771 8.231 -11.624 1.00 64.88 92 GLY A C 1
ATOM 735 O O . GLY A 1 92 ? 11.690 8.986 -11.332 1.00 64.88 92 GLY A O 1
ATOM 736 N N . LYS A 1 93 ? 9.704 8.174 -10.816 1.00 58.50 93 LYS A N 1
ATOM 737 C CA . LYS A 1 93 ? 9.433 9.160 -9.732 1.00 58.50 93 LYS A CA 1
ATOM 738 C C . LYS A 1 93 ? 10.506 9.285 -8.624 1.00 58.50 93 LYS A C 1
ATOM 740 O O . LYS A 1 93 ? 10.371 10.107 -7.708 1.00 58.50 93 LYS A O 1
ATOM 745 N N . LEU A 1 94 ? 11.542 8.447 -8.645 1.00 55.75 94 LEU A N 1
ATOM 746 C CA . LEU A 1 94 ? 12.655 8.462 -7.696 1.00 55.75 94 LEU A CA 1
ATOM 747 C C . LEU A 1 94 ? 14.014 8.789 -8.336 1.00 55.75 94 LEU A C 1
ATOM 749 O O . LEU A 1 94 ? 14.912 9.227 -7.614 1.00 55.75 94 LEU A O 1
ATOM 753 N N . GLY A 1 95 ? 14.154 8.617 -9.656 1.00 57.59 95 GLY A N 1
ATOM 754 C CA . GLY A 1 95 ? 15.393 8.867 -10.393 1.00 57.59 95 GLY A CA 1
ATOM 755 C C . GLY A 1 95 ? 15.785 10.339 -10.346 1.00 57.59 95 GLY A C 1
ATOM 756 O O . GLY A 1 95 ? 16.894 10.661 -9.920 1.00 57.59 95 GLY A O 1
ATOM 757 N N . ASP A 1 96 ? 14.834 11.224 -10.644 1.00 60.94 96 ASP A N 1
ATOM 758 C CA . ASP A 1 96 ? 15.064 12.674 -10.677 1.00 60.94 96 ASP A CA 1
ATOM 759 C C . ASP A 1 96 ? 15.423 13.244 -9.304 1.00 60.94 96 ASP A C 1
ATOM 761 O O . ASP A 1 96 ? 16.332 14.059 -9.181 1.00 60.94 96 ASP A O 1
ATOM 765 N N . ARG A 1 97 ? 14.776 12.759 -8.236 1.00 62.38 97 ARG A N 1
ATOM 766 C CA . ARG A 1 97 ? 15.070 13.211 -6.865 1.00 62.38 97 ARG A CA 1
ATOM 767 C C . ARG A 1 97 ? 16.436 12.751 -6.376 1.00 62.38 97 ARG A C 1
ATOM 769 O O . ARG A 1 97 ? 17.106 13.505 -5.677 1.00 62.38 97 ARG A O 1
ATOM 776 N N . ARG A 1 98 ? 16.858 11.526 -6.715 1.00 62.25 98 ARG A N 1
ATOM 777 C CA . ARG A 1 98 ? 18.209 11.061 -6.375 1.00 62.25 98 ARG A CA 1
ATOM 778 C C . ARG A 1 98 ? 19.254 11.795 -7.206 1.00 62.25 98 ARG A C 1
ATOM 780 O O . ARG A 1 98 ? 20.260 12.175 -6.635 1.00 62.25 98 ARG A O 1
ATOM 787 N N . LYS A 1 99 ? 19.012 12.024 -8.500 1.00 60.69 99 LYS A N 1
ATOM 788 C CA . LYS A 1 99 ? 19.929 12.774 -9.369 1.00 60.69 99 LYS A CA 1
ATOM 789 C C . LYS A 1 99 ? 20.079 14.225 -8.905 1.00 60.69 99 LYS A C 1
ATOM 791 O O . LYS A 1 99 ? 21.198 14.700 -8.821 1.00 60.69 99 LYS A O 1
ATOM 796 N N . ALA A 1 100 ? 18.983 14.873 -8.505 1.00 63.41 100 ALA A N 1
ATOM 797 C CA . ALA A 1 100 ? 19.009 16.202 -7.894 1.00 63.41 100 ALA A CA 1
ATOM 798 C C . ALA A 1 100 ? 19.738 16.213 -6.542 1.00 63.41 100 ALA A C 1
ATOM 800 O O . ALA A 1 100 ? 20.491 17.135 -6.264 1.00 63.41 100 ALA A O 1
ATOM 801 N N . LYS A 1 101 ? 19.556 15.177 -5.710 1.00 66.31 101 LYS A N 1
ATOM 802 C CA . LYS A 1 101 ? 20.277 15.058 -4.435 1.00 66.31 101 LYS A CA 1
ATOM 803 C C . LYS A 1 101 ? 21.768 14.744 -4.614 1.00 66.31 101 LYS A C 1
ATOM 805 O O . LYS A 1 101 ? 22.554 15.208 -3.806 1.00 66.31 101 LYS A O 1
ATOM 810 N N . LEU A 1 102 ? 22.144 13.950 -5.621 1.00 59.34 102 LEU A N 1
ATOM 811 C CA . LEU A 1 102 ? 23.548 13.695 -5.962 1.00 59.34 102 LEU A CA 1
ATOM 812 C C . LEU A 1 102 ? 24.199 14.970 -6.502 1.00 59.34 102 LEU A C 1
ATOM 814 O O . LEU A 1 102 ? 25.229 15.361 -5.988 1.00 59.34 102 LEU A O 1
ATOM 818 N N . ALA A 1 103 ? 23.538 15.668 -7.431 1.00 62.84 103 ALA A N 1
ATOM 819 C CA . ALA A 1 103 ? 24.020 16.948 -7.950 1.00 62.84 103 ALA A CA 1
ATOM 820 C C . ALA A 1 103 ? 24.203 17.996 -6.836 1.00 62.84 103 ALA A C 1
ATOM 822 O O . ALA A 1 103 ? 25.223 18.661 -6.793 1.00 62.84 103 ALA A O 1
ATOM 823 N N . ALA A 1 104 ? 23.267 18.080 -5.882 1.00 66.38 104 ALA A N 1
ATOM 824 C CA . ALA A 1 104 ? 23.399 18.975 -4.730 1.00 66.38 104 ALA A CA 1
ATOM 825 C C . ALA A 1 104 ? 24.490 18.547 -3.727 1.00 66.38 104 ALA A C 1
ATOM 827 O O . ALA A 1 104 ? 24.954 19.375 -2.958 1.00 66.38 104 ALA A O 1
ATOM 828 N N . ALA A 1 105 ? 24.877 17.267 -3.699 1.00 60.03 105 ALA A N 1
ATOM 829 C CA . ALA A 1 105 ? 25.963 16.780 -2.846 1.00 60.03 105 ALA A CA 1
ATOM 830 C C . ALA A 1 105 ? 27.347 16.972 -3.489 1.00 60.03 105 ALA A C 1
ATOM 832 O O . ALA A 1 105 ? 28.334 17.049 -2.765 1.00 60.03 105 ALA A O 1
ATOM 833 N N . ASP A 1 106 ? 27.410 17.046 -4.822 1.00 57.03 106 ASP A N 1
ATOM 834 C CA . ASP A 1 106 ? 28.637 17.344 -5.564 1.00 57.03 106 ASP A CA 1
ATOM 835 C C . ASP A 1 106 ? 28.985 18.852 -5.508 1.00 57.03 106 ASP A C 1
ATOM 837 O O . ASP A 1 106 ? 30.165 19.192 -5.533 1.00 57.03 106 ASP A O 1
ATOM 841 N N . ASP A 1 107 ? 27.989 19.742 -5.361 1.00 55.19 107 ASP A N 1
ATOM 842 C CA . ASP A 1 107 ? 28.196 21.196 -5.202 1.00 55.19 107 ASP A CA 1
ATOM 843 C C . ASP A 1 107 ? 28.693 21.588 -3.787 1.00 55.19 107 ASP A C 1
ATOM 845 O O . ASP A 1 107 ? 29.574 22.434 -3.668 1.00 55.19 107 ASP A O 1
ATOM 849 N N . ASP A 1 108 ? 28.211 20.939 -2.714 1.00 51.47 108 ASP A N 1
ATOM 850 C CA . ASP A 1 108 ? 28.658 21.203 -1.323 1.00 51.47 108 ASP A CA 1
ATOM 851 C C . ASP A 1 108 ? 30.104 20.728 -1.051 1.00 51.47 108 ASP A C 1
ATOM 853 O O . ASP A 1 108 ? 30.759 21.204 -0.128 1.00 51.47 108 ASP A O 1
ATOM 857 N N . ALA A 1 109 ? 30.632 19.784 -1.839 1.00 52.19 109 ALA A N 1
ATOM 858 C CA . ALA A 1 109 ? 31.994 19.266 -1.668 1.00 52.19 109 ALA A CA 1
ATOM 859 C C . ALA A 1 109 ? 33.081 20.175 -2.279 1.00 52.19 109 ALA A C 1
ATOM 861 O O . ALA A 1 109 ? 34.269 19.908 -2.095 1.00 52.19 109 ALA A O 1
ATOM 862 N N . ALA A 1 110 ? 32.694 21.222 -3.016 1.00 49.38 110 ALA A N 1
ATOM 863 C CA . ALA A 1 110 ? 33.617 22.133 -3.693 1.00 49.38 110 ALA A CA 1
ATOM 864 C C . ALA A 1 110 ? 33.980 23.387 -2.869 1.00 49.38 110 ALA A C 1
ATOM 866 O O . ALA A 1 110 ? 34.829 24.159 -3.313 1.00 49.38 110 ALA A O 1
ATOM 867 N N . GLU A 1 111 ? 33.381 23.595 -1.689 1.00 47.56 111 GLU A N 1
ATOM 868 C CA . GLU A 1 111 ? 33.609 24.803 -0.873 1.00 47.56 111 GLU A CA 1
ATOM 869 C C . GLU A 1 111 ? 34.585 24.616 0.313 1.00 47.56 111 GLU A C 1
ATOM 871 O O . GLU A 1 111 ? 34.948 25.604 0.945 1.00 47.56 111 GLU A O 1
ATOM 876 N N . ASP A 1 112 ? 35.102 23.405 0.572 1.00 45.03 112 ASP A N 1
ATOM 877 C CA . ASP A 1 112 ? 35.969 23.121 1.741 1.00 45.03 112 ASP A CA 1
ATOM 878 C C . ASP A 1 112 ? 37.497 23.117 1.463 1.00 45.03 112 ASP A C 1
ATOM 880 O O . ASP A 1 112 ? 38.289 22.797 2.350 1.00 45.03 112 ASP A O 1
ATOM 884 N N . GLU A 1 113 ? 37.962 23.512 0.270 1.00 47.97 113 GLU A N 1
ATOM 885 C CA . GLU A 1 113 ? 39.401 23.696 -0.025 1.00 47.97 113 GLU A CA 1
ATOM 886 C C . GLU A 1 113 ? 39.728 25.138 -0.441 1.00 47.97 113 GLU A C 1
ATOM 888 O O . GLU A 1 113 ? 40.136 25.383 -1.576 1.00 47.97 113 GLU A O 1
ATOM 893 N N . GLN A 1 114 ? 39.558 26.118 0.458 1.00 50.75 114 GLN A N 1
ATOM 894 C CA . GLN A 1 114 ? 40.200 27.437 0.312 1.00 50.75 114 GLN A CA 1
ATOM 895 C C . GLN A 1 114 ? 40.139 28.300 1.592 1.00 50.75 114 GLN A C 1
ATOM 897 O O . GLN A 1 114 ? 39.432 29.296 1.635 1.00 50.75 114 GLN A O 1
ATOM 902 N N . ASP A 1 115 ? 40.907 27.957 2.632 1.00 42.38 115 ASP A N 1
ATOM 903 C CA . ASP A 1 115 ? 41.375 28.934 3.640 1.00 42.38 115 ASP A CA 1
ATOM 904 C C . ASP A 1 115 ? 42.494 28.298 4.500 1.00 42.38 115 ASP A C 1
ATOM 906 O O . ASP A 1 115 ? 42.297 27.237 5.078 1.00 42.38 115 ASP A O 1
ATOM 910 N N . GLY A 1 116 ? 43.722 28.795 4.633 1.00 43.88 116 GLY A N 1
ATOM 911 C CA . GLY A 1 116 ? 44.333 30.002 4.120 1.00 43.88 116 GLY A CA 1
ATOM 912 C C . GLY A 1 116 ? 45.860 29.852 4.143 1.00 43.88 116 GLY A C 1
ATOM 913 O O . GLY A 1 116 ? 46.458 29.315 5.079 1.00 43.88 116 GLY A O 1
ATOM 914 N N . LEU A 1 117 ? 46.494 30.319 3.071 1.00 46.97 117 LEU A N 1
ATOM 915 C CA . LEU A 1 117 ? 47.920 30.603 3.015 1.00 46.97 117 LEU A CA 1
ATOM 916 C C . LEU A 1 117 ? 48.097 32.059 3.459 1.00 46.97 117 LEU A C 1
ATOM 918 O O . LEU A 1 117 ? 47.753 32.966 2.704 1.00 46.97 117 LEU A O 1
ATOM 922 N N . THR A 1 118 ? 48.648 32.299 4.646 1.00 45.16 118 THR A N 1
ATOM 923 C CA . THR A 1 118 ? 49.184 33.621 5.006 1.00 45.16 118 THR A CA 1
ATOM 924 C C . THR A 1 118 ? 50.693 33.516 5.215 1.00 45.16 118 THR A C 1
ATOM 926 O O . THR A 1 118 ? 51.127 32.753 6.081 1.00 45.16 118 THR A O 1
ATOM 929 N N . PRO A 1 119 ? 51.507 34.252 4.440 1.00 52.56 119 PRO A N 1
ATOM 930 C CA . PRO A 1 119 ? 52.925 34.416 4.705 1.00 52.56 119 PRO A CA 1
ATOM 931 C C . PRO A 1 119 ? 53.113 35.589 5.675 1.00 52.56 119 PRO A C 1
ATOM 933 O O . PRO A 1 119 ? 52.770 36.718 5.337 1.00 52.56 119 PRO A O 1
ATOM 936 N N . GLU A 1 120 ? 53.673 35.344 6.857 1.00 46.44 120 GLU A N 1
ATOM 937 C CA . GLU A 1 120 ? 54.254 36.414 7.675 1.00 46.44 120 GLU A CA 1
ATOM 938 C C . GLU A 1 120 ? 55.740 36.128 7.892 1.00 46.44 120 GLU A C 1
ATOM 940 O O . GLU A 1 120 ? 56.136 35.201 8.601 1.00 46.44 120 GLU A O 1
ATOM 945 N N . GLU A 1 121 ? 56.559 36.924 7.207 1.00 48.50 121 GLU A N 1
ATOM 946 C CA . GLU A 1 121 ? 57.928 37.211 7.607 1.00 48.50 121 GLU A CA 1
ATOM 947 C C . GLU A 1 121 ? 57.894 38.202 8.775 1.00 48.50 121 GLU A C 1
ATOM 949 O O . GLU A 1 121 ? 57.210 39.215 8.676 1.00 48.50 121 GLU A O 1
ATOM 954 N N . ASP A 1 122 ? 58.672 37.953 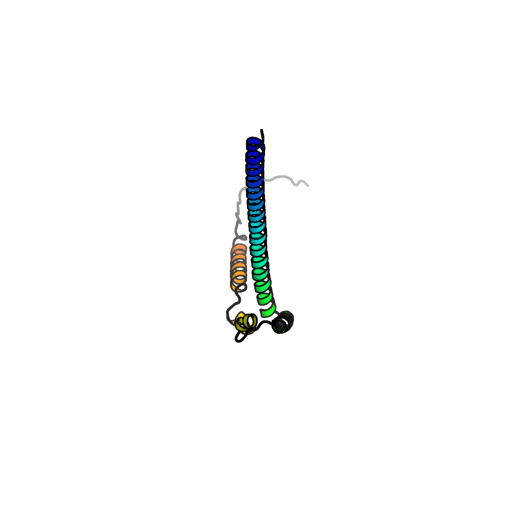9.834 1.00 40.09 122 ASP A N 1
ATOM 955 C CA . ASP A 1 122 ? 59.482 39.003 10.464 1.00 40.09 122 ASP A CA 1
ATOM 956 C C . ASP A 1 122 ? 60.491 38.434 11.483 1.00 40.09 122 ASP A C 1
ATOM 958 O O . ASP A 1 122 ? 60.133 37.785 12.464 1.00 40.09 122 ASP A O 1
ATOM 962 N N . GLY A 1 123 ? 61.771 38.773 11.275 1.00 38.44 123 GLY A N 1
ATOM 963 C CA . GLY A 1 123 ? 62.718 39.045 12.364 1.00 38.44 123 GLY A CA 1
ATOM 964 C C . GLY A 1 123 ? 63.767 37.976 12.729 1.00 38.44 123 GLY A C 1
ATOM 965 O O . GLY A 1 123 ? 63.441 36.983 13.376 1.00 38.44 123 GLY A O 1
ATOM 966 N N . PRO A 1 124 ? 65.068 38.211 12.446 1.00 60.19 124 PRO A N 1
ATOM 967 C CA . PRO A 1 124 ? 66.168 37.354 12.881 1.00 60.19 124 PRO A CA 1
ATOM 968 C C . PRO A 1 124 ? 66.659 37.750 14.281 1.00 60.19 124 PRO A C 1
ATOM 970 O O . PRO A 1 124 ? 66.862 38.931 14.565 1.00 60.19 124 PRO A O 1
ATOM 973 N N . THR A 1 125 ? 66.964 36.789 15.157 1.00 44.75 125 THR A N 1
ATOM 974 C CA . THR A 1 125 ? 67.915 37.026 16.259 1.00 44.75 125 THR A CA 1
ATOM 975 C C . THR A 1 125 ? 68.679 35.749 16.598 1.00 44.75 125 THR A C 1
ATOM 977 O O . THR A 1 125 ? 68.112 34.682 16.803 1.00 44.75 125 THR A O 1
ATOM 980 N N . ALA A 1 126 ? 69.999 35.894 16.581 1.00 47.19 126 ALA A N 1
ATOM 981 C CA . ALA A 1 126 ? 71.019 34.875 16.743 1.00 47.19 126 ALA A CA 1
ATOM 982 C C . ALA A 1 126 ? 71.054 34.235 18.145 1.00 47.19 126 ALA A C 1
ATOM 984 O O . ALA A 1 126 ? 70.643 34.854 19.124 1.00 47.19 126 ALA A O 1
ATOM 985 N N . VAL A 1 127 ? 71.666 33.047 18.241 1.00 43.56 127 VAL A N 1
ATOM 986 C CA . VAL A 1 127 ? 72.942 32.783 18.952 1.00 43.56 127 VAL A CA 1
ATOM 987 C C . VAL A 1 127 ? 73.062 31.290 19.322 1.00 43.56 127 VAL A C 1
ATOM 989 O O . VAL A 1 127 ? 72.137 30.692 19.858 1.00 43.56 127 VAL A O 1
ATOM 992 N N . SER A 1 128 ? 74.277 30.762 19.116 1.00 39.62 128 SER A N 1
ATOM 993 C CA . SER A 1 128 ? 74.904 29.595 19.768 1.00 39.62 128 SER A CA 1
ATOM 994 C C . SER A 1 128 ? 74.978 28.282 18.979 1.00 39.62 128 SER A C 1
ATOM 996 O O . SER A 1 128 ? 74.158 27.382 19.141 1.00 39.62 128 SER A O 1
ATOM 998 N N . ALA A 1 129 ? 76.067 28.128 18.225 1.00 39.50 129 ALA A N 1
ATOM 999 C CA . ALA A 1 129 ? 76.795 26.865 18.152 1.00 39.50 129 ALA A CA 1
ATOM 1000 C C . ALA A 1 129 ? 78.282 27.191 18.352 1.00 39.50 129 ALA A C 1
ATOM 1002 O O . ALA A 1 129 ? 78.864 27.939 17.566 1.00 39.50 129 ALA A O 1
ATOM 1003 N N . ALA A 1 130 ? 78.829 26.720 19.471 1.00 47.56 130 ALA A N 1
ATOM 1004 C CA . ALA A 1 130 ? 80.245 26.775 19.808 1.00 47.56 130 ALA A CA 1
ATOM 1005 C C . ALA A 1 130 ? 80.955 25.507 19.304 1.00 47.56 130 ALA A C 1
ATOM 1007 O O . ALA A 1 130 ? 80.305 24.468 19.166 1.00 47.56 130 ALA A O 1
ATOM 1008 N N . ASP A 1 131 ? 82.253 25.685 19.039 1.00 44.97 131 ASP A N 1
ATOM 1009 C CA . ASP A 1 131 ? 83.303 24.740 18.616 1.00 44.97 131 ASP A CA 1
ATOM 1010 C C . ASP A 1 131 ? 83.196 23.282 19.095 1.00 44.97 131 ASP A C 1
ATOM 1012 O O . ASP A 1 131 ? 82.922 23.048 20.297 1.00 44.97 131 ASP A O 1
#